Protein AF-A0A531MJQ6-F1 (afdb_monomer_lite)

pLDDT: mean 93.44, std 5.97, range [72.69, 98.19]

Structure (mmCIF, N/CA/C/O backbone):
data_AF-A0A531MJQ6-F1
#
_entry.id   AF-A0A531MJQ6-F1
#
loop_
_atom_site.group_PDB
_atom_site.id
_atom_site.type_symbol
_atom_site.label_atom_id
_atom_site.label_alt_id
_atom_site.label_comp_id
_atom_site.label_asym_id
_atom_site.label_entity_id
_atom_site.label_seq_id
_atom_site.pdbx_PDB_ins_code
_atom_site.Cartn_x
_atom_site.Cartn_y
_atom_site.Cartn_z
_atom_site.occupancy
_atom_site.B_iso_or_equiv
_atom_site.auth_seq_id
_atom_site.auth_comp_id
_atom_site.auth_asym_id
_atom_site.auth_atom_id
_atom_site.pdbx_PDB_model_num
ATOM 1 N N . ALA A 1 1 ? 9.198 2.355 -15.067 1.00 72.69 1 ALA A N 1
ATOM 2 C CA . ALA A 1 1 ? 9.870 1.067 -14.833 1.00 72.69 1 ALA A CA 1
ATOM 3 C C . ALA A 1 1 ? 11.218 1.325 -14.193 1.00 72.69 1 ALA A C 1
ATOM 5 O O . ALA A 1 1 ? 11.888 2.274 -14.598 1.00 72.69 1 ALA A O 1
ATOM 6 N N . VAL A 1 2 ? 11.596 0.531 -13.195 1.00 81.12 2 VAL A N 1
ATOM 7 C CA . VAL A 1 2 ? 12.992 0.477 -12.727 1.00 81.12 2 VAL A CA 1
ATOM 8 C C . VAL A 1 2 ? 13.783 -0.551 -13.554 1.00 81.12 2 VAL A C 1
ATOM 10 O O . VAL A 1 2 ? 13.168 -1.350 -14.265 1.00 81.12 2 VAL A O 1
ATOM 13 N N . PRO A 1 3 ? 15.130 -0.557 -13.513 1.00 84.00 3 PRO A N 1
ATOM 14 C CA . PRO A 1 3 ? 15.916 -1.577 -14.205 1.00 84.00 3 PRO A CA 1
ATOM 15 C C . PRO A 1 3 ? 15.462 -2.995 -13.823 1.00 84.00 3 PRO A C 1
ATOM 17 O O . PRO A 1 3 ? 15.386 -3.324 -12.642 1.00 84.00 3 PRO A O 1
ATOM 20 N N . GLY A 1 4 ? 15.147 -3.822 -14.825 1.00 82.12 4 GLY A N 1
ATOM 21 C CA . GLY A 1 4 ? 14.642 -5.188 -14.638 1.00 82.12 4 GLY A CA 1
ATOM 22 C C . GLY A 1 4 ? 13.114 -5.335 -14.607 1.00 82.12 4 GLY A C 1
ATOM 23 O O . GLY A 1 4 ? 12.629 -6.463 -14.582 1.00 82.12 4 GLY A O 1
ATOM 24 N N . GLU A 1 5 ? 12.344 -4.244 -14.651 1.00 83.44 5 GLU A N 1
ATOM 25 C CA . GLU A 1 5 ? 10.896 -4.301 -14.889 1.00 83.44 5 GLU A CA 1
ATOM 26 C C . GLU A 1 5 ? 10.566 -4.134 -16.375 1.00 83.44 5 GLU A C 1
ATOM 28 O O . GLU A 1 5 ? 11.095 -3.234 -17.027 1.00 83.44 5 GLU A O 1
ATOM 33 N N . ASP A 1 6 ? 9.642 -4.950 -16.890 1.00 86.12 6 ASP A N 1
ATOM 34 C CA . ASP A 1 6 ? 9.037 -4.737 -18.208 1.00 86.12 6 ASP A CA 1
ATOM 35 C C . ASP A 1 6 ? 7.970 -3.625 -18.113 1.00 86.12 6 ASP A C 1
ATOM 37 O O . ASP A 1 6 ? 6.94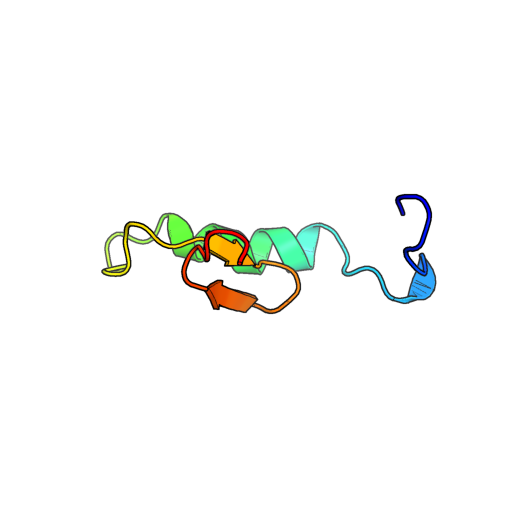9 -3.836 -17.441 1.00 86.12 6 ASP A O 1
ATOM 41 N N . PRO A 1 7 ? 8.175 -2.453 -18.752 1.00 83.88 7 PRO A N 1
ATOM 42 C CA . PRO A 1 7 ? 7.250 -1.323 -18.689 1.00 83.88 7 PRO A CA 1
ATOM 43 C C . PRO A 1 7 ? 5.830 -1.654 -19.150 1.00 83.88 7 PRO A C 1
ATOM 45 O O . PRO A 1 7 ? 4.883 -1.111 -18.585 1.00 83.88 7 PRO A O 1
ATOM 48 N N . GLU A 1 8 ? 5.682 -2.560 -20.118 1.00 87.69 8 GLU A N 1
ATOM 49 C CA . GLU A 1 8 ? 4.389 -2.924 -20.710 1.00 87.69 8 GLU A CA 1
ATOM 50 C C . GLU A 1 8 ? 3.544 -3.789 -19.763 1.00 87.69 8 GLU A C 1
ATOM 52 O O . GLU A 1 8 ? 2.339 -3.949 -19.943 1.00 87.69 8 GLU A O 1
ATOM 57 N N . THR A 1 9 ? 4.167 -4.336 -18.716 1.00 85.75 9 THR A N 1
ATOM 58 C CA . THR A 1 9 ? 3.501 -5.175 -17.707 1.00 85.75 9 THR A CA 1
ATOM 59 C C . THR A 1 9 ? 3.202 -4.426 -16.409 1.00 85.75 9 THR A C 1
ATOM 61 O O . THR A 1 9 ? 2.692 -5.013 -15.447 1.00 85.75 9 THR A O 1
ATOM 64 N N . LEU A 1 10 ? 3.543 -3.134 -16.343 1.00 89.06 10 LEU A N 1
ATOM 65 C CA . LEU A 1 10 ? 3.340 -2.340 -15.141 1.00 89.06 10 LEU A CA 1
ATOM 66 C C . LEU A 1 10 ? 1.874 -1.915 -15.003 1.00 89.06 10 LEU A C 1
ATOM 68 O O . LEU A 1 10 ? 1.300 -1.367 -15.942 1.00 89.06 10 LEU A O 1
ATOM 72 N N . PRO A 1 11 ? 1.268 -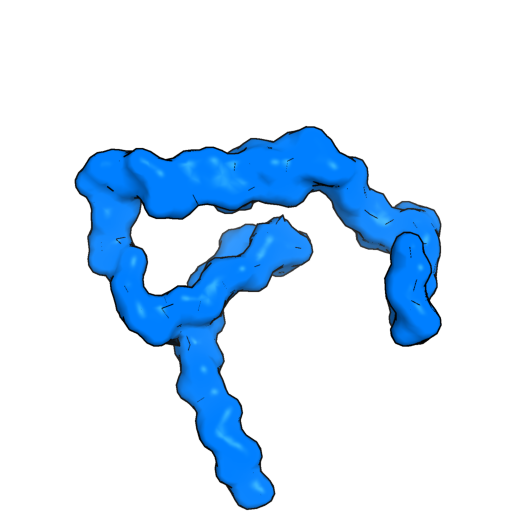2.109 -13.818 1.00 90.19 11 PRO A N 1
ATOM 73 C CA . PRO A 1 11 ? -0.083 -1.633 -13.569 1.00 90.19 11 PRO A CA 1
ATOM 74 C C . PRO A 1 11 ? -0.121 -0.106 -13.596 1.00 90.19 11 PRO A C 1
ATOM 76 O O . PRO A 1 11 ? 0.805 0.572 -13.136 1.00 90.19 11 PRO A O 1
ATOM 79 N N . HIS A 1 12 ? -1.230 0.441 -14.076 1.00 92.25 12 HIS A N 1
ATOM 80 C CA . HIS A 1 12 ? -1.431 1.880 -14.096 1.00 92.25 12 HIS A CA 1
ATOM 81 C C . HIS A 1 12 ? -1.544 2.422 -12.653 1.00 92.25 12 HIS A C 1
ATOM 83 O O . HIS A 1 12 ? -2.115 1.752 -11.783 1.00 92.25 12 HIS A O 1
ATOM 89 N N . PRO A 1 13 ? -1.076 3.652 -12.350 1.00 93.38 13 PRO A N 1
ATOM 90 C CA . PRO A 1 13 ? -1.134 4.204 -10.993 1.00 93.38 13 PRO A CA 1
ATOM 91 C C . PRO A 1 13 ? -2.528 4.182 -10.354 1.00 93.38 13 PRO A C 1
ATOM 93 O O . PRO A 1 13 ? -2.656 3.941 -9.156 1.00 93.38 13 PRO A O 1
ATOM 96 N N . SER A 1 14 ? -3.588 4.378 -11.145 1.00 96.25 14 SER A N 1
ATOM 97 C CA . SER A 1 14 ? -4.968 4.304 -10.645 1.00 96.25 14 SER A CA 1
ATOM 98 C C . SER A 1 14 ? -5.373 2.896 -10.190 1.00 96.25 14 SER A C 1
ATOM 100 O O . SER A 1 14 ? -6.177 2.767 -9.268 1.00 96.25 14 SER A O 1
ATOM 102 N N . GLU A 1 15 ? -4.810 1.841 -10.780 1.00 94.81 15 GLU A N 1
ATOM 103 C CA . GLU A 1 15 ? -5.042 0.461 -10.347 1.00 94.81 15 GLU A CA 1
ATOM 104 C C . GLU A 1 15 ? -4.346 0.185 -9.014 1.00 94.81 15 GLU A C 1
ATOM 106 O O . GLU A 1 15 ? -4.937 -0.421 -8.121 1.00 94.81 15 GLU A O 1
ATOM 111 N N . ILE A 1 16 ? -3.119 0.685 -8.845 1.00 96.50 16 ILE A N 1
ATOM 112 C CA . ILE A 1 16 ? -2.387 0.595 -7.577 1.00 96.50 16 ILE A CA 1
ATOM 113 C C . ILE A 1 16 ? -3.098 1.388 -6.478 1.00 96.50 16 ILE A C 1
ATOM 115 O O . ILE A 1 16 ? -3.318 0.854 -5.392 1.00 96.50 16 ILE A O 1
ATOM 119 N N . ALA A 1 17 ? -3.531 2.619 -6.762 1.00 97.44 17 ALA A N 1
ATOM 120 C CA . ALA A 1 17 ? -4.259 3.445 -5.802 1.00 97.44 17 ALA A CA 1
ATOM 121 C C . ALA A 1 17 ? -5.527 2.741 -5.292 1.00 97.44 17 ALA A C 1
ATOM 123 O O . ALA A 1 17 ? -5.751 2.682 -4.084 1.00 97.44 17 ALA A O 1
ATOM 124 N N . ARG A 1 18 ? -6.310 2.115 -6.185 1.00 97.62 18 ARG A N 1
ATOM 125 C CA . ARG A 1 18 ? -7.506 1.336 -5.808 1.00 97.62 18 ARG A CA 1
ATOM 126 C C . ARG A 1 18 ? -7.202 0.180 -4.855 1.00 97.62 18 ARG A C 1
ATOM 128 O O . ARG A 1 18 ? -8.045 -0.143 -4.028 1.00 97.62 18 ARG A O 1
ATOM 135 N N . ARG A 1 19 ? -6.021 -0.434 -4.958 1.00 97.81 19 ARG A N 1
ATOM 136 C CA . ARG A 1 19 ? -5.584 -1.526 -4.070 1.00 97.81 19 ARG A CA 1
ATOM 137 C C . ARG A 1 19 ? -5.048 -1.021 -2.732 1.00 97.81 19 ARG A C 1
ATOM 139 O O . ARG A 1 19 ? -5.113 -1.747 -1.750 1.00 97.81 19 ARG A O 1
ATOM 146 N N . ILE A 1 20 ? -4.530 0.208 -2.685 1.00 98.19 20 ILE A N 1
ATOM 147 C CA . ILE A 1 20 ? -4.006 0.830 -1.459 1.00 98.19 20 ILE A CA 1
ATOM 148 C C . ILE A 1 20 ? -5.132 1.402 -0.593 1.00 98.19 20 ILE A C 1
ATOM 150 O O . ILE A 1 20 ? -5.076 1.258 0.621 1.00 98.19 20 ILE A O 1
ATOM 154 N N . VAL A 1 21 ? 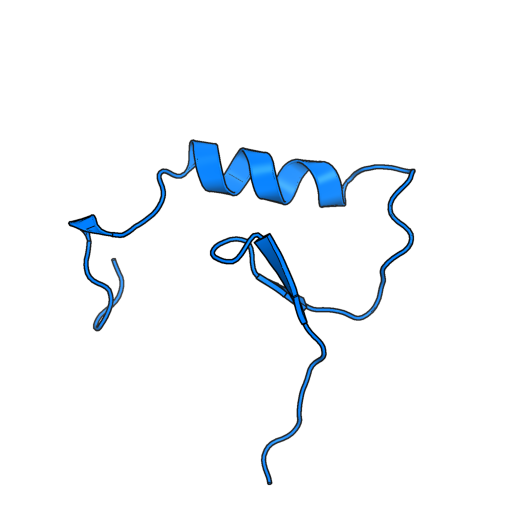-6.158 2.022 -1.187 1.00 98.06 21 VAL A N 1
ATOM 155 C CA . VAL A 1 21 ? -7.261 2.675 -0.446 1.00 98.06 21 VAL A CA 1
ATOM 156 C C . VAL A 1 21 ? -7.884 1.796 0.660 1.00 98.06 21 VAL A C 1
ATOM 158 O O . VAL A 1 21 ? -8.084 2.319 1.757 1.00 98.06 21 VAL A O 1
ATOM 161 N N . PRO A 1 22 ? -8.136 0.483 0.462 1.00 97.38 22 PRO A N 1
ATOM 162 C CA . PRO A 1 22 ? -8.659 -0.392 1.515 1.00 97.38 22 PRO A CA 1
ATOM 163 C C . PRO A 1 22 ? -7.793 -0.483 2.778 1.00 97.38 22 PRO A C 1
ATOM 165 O O . PRO A 1 22 ? -8.323 -0.798 3.839 1.00 97.38 22 PRO A O 1
ATOM 168 N N . LEU A 1 23 ? -6.492 -0.172 2.702 1.00 97.94 23 LEU A N 1
ATOM 169 C CA . LEU A 1 23 ? -5.610 -0.152 3.874 1.00 97.94 23 LEU A CA 1
ATOM 170 C C . LEU A 1 23 ? -5.985 0.932 4.897 1.00 97.94 23 LEU A C 1
ATOM 172 O O . LEU A 1 23 ? -5.574 0.848 6.048 1.00 97.94 23 LEU A O 1
ATOM 176 N N . ALA A 1 24 ? -6.761 1.938 4.487 1.00 98.00 24 ALA A N 1
ATOM 177 C CA . ALA A 1 24 ? -7.298 2.972 5.368 1.00 98.00 24 ALA A CA 1
ATOM 178 C C . ALA A 1 24 ? -8.702 2.634 5.910 1.00 98.00 24 ALA A C 1
ATOM 180 O O . ALA A 1 24 ? -9.315 3.464 6.582 1.00 98.00 24 ALA A O 1
ATOM 181 N N . SER A 1 25 ? -9.240 1.448 5.598 1.00 97.81 25 SER A N 1
ATOM 182 C CA . SER A 1 25 ? -10.556 1.033 6.080 1.00 97.81 25 SER A CA 1
ATOM 183 C C . SER A 1 25 ? -10.540 0.806 7.598 1.00 97.81 25 SER A C 1
ATOM 185 O O . SER A 1 25 ? -9.653 0.104 8.088 1.00 97.81 25 SER A O 1
ATOM 187 N N . PRO A 1 26 ? -11.544 1.298 8.351 1.00 97.94 26 PRO A N 1
ATOM 188 C CA . PRO A 1 26 ? -11.691 0.971 9.774 1.00 97.94 26 PRO A CA 1
ATOM 189 C C . PRO A 1 26 ? -11.967 -0.525 10.022 1.00 97.94 26 PRO A C 1
ATOM 191 O O . PRO A 1 26 ? -11.790 -1.030 11.137 1.00 97.94 26 PRO A O 1
ATOM 194 N N . ASP A 1 27 ? -12.387 -1.253 8.987 1.00 98.12 27 ASP A N 1
ATOM 195 C CA . ASP A 1 27 ? -12.687 -2.680 9.075 1.00 98.12 27 ASP A CA 1
ATOM 196 C C . ASP A 1 27 ? -11.447 -3.568 8.934 1.00 98.12 27 ASP A C 1
ATOM 198 O O . ASP A 1 27 ? -11.516 -4.739 9.304 1.00 98.12 27 ASP A O 1
ATOM 202 N N . LEU A 1 28 ? -10.313 -3.035 8.462 1.00 97.88 28 LEU A N 1
ATOM 203 C CA . LEU A 1 28 ? -9.079 -3.808 8.316 1.00 97.88 28 LEU A CA 1
ATOM 204 C C . LEU A 1 28 ? -8.576 -4.285 9.686 1.00 97.88 28 LEU A C 1
ATOM 206 O O . LEU A 1 28 ? -8.491 -3.497 10.631 1.00 97.88 28 LEU A O 1
ATOM 210 N N . LYS A 1 29 ? -8.246 -5.577 9.803 1.00 97.75 29 LYS A N 1
ATOM 211 C CA . LYS A 1 29 ? -7.781 -6.188 11.065 1.00 97.75 29 LYS A CA 1
ATOM 212 C C . LYS A 1 29 ? -6.322 -6.635 11.006 1.00 97.75 29 LYS A C 1
ATOM 214 O O . LYS A 1 29 ? -5.697 -6.837 12.044 1.00 97.75 29 LYS A O 1
ATOM 219 N N . GLU A 1 30 ? -5.776 -6.773 9.807 1.00 97.38 30 GLU A N 1
ATOM 220 C CA . GLU A 1 30 ? -4.405 -7.173 9.536 1.00 97.38 30 GLU A CA 1
ATOM 221 C C . GLU A 1 30 ? -3.419 -6.065 9.929 1.00 97.38 30 GLU A C 1
ATOM 223 O O . GLU A 1 30 ? -3.549 -4.912 9.522 1.00 97.38 30 GLU A O 1
ATOM 228 N N . THR A 1 31 ? -2.389 -6.422 10.699 1.00 96.81 31 THR A N 1
ATOM 229 C CA . THR A 1 31 ? -1.321 -5.509 11.130 1.00 96.81 31 THR A CA 1
ATOM 230 C C . THR A 1 31 ? 0.030 -6.226 11.170 1.00 96.81 31 THR A C 1
ATOM 232 O O . THR A 1 31 ? 0.083 -7.454 11.207 1.00 96.81 31 THR A O 1
ATOM 235 N N . GLY A 1 32 ? 1.134 -5.472 11.131 1.00 97.06 32 GLY A N 1
ATOM 236 C CA . GLY A 1 32 ? 2.503 -6.013 11.174 1.00 97.06 32 GLY A CA 1
ATOM 237 C C . GLY A 1 32 ? 2.965 -6.738 9.901 1.00 97.06 32 GLY A C 1
ATOM 238 O O . GLY A 1 32 ? 4.011 -7.385 9.908 1.00 97.06 32 GLY A O 1
ATOM 239 N N . LEU A 1 33 ? 2.202 -6.641 8.810 1.00 97.94 33 LEU A N 1
ATOM 240 C CA . LEU A 1 33 ? 2.481 -7.285 7.524 1.00 97.94 33 LEU A CA 1
ATOM 241 C C . LEU A 1 33 ? 2.915 -6.264 6.466 1.00 97.94 33 LEU A C 1
ATOM 243 O O . LEU A 1 33 ? 2.706 -5.060 6.606 1.00 97.94 33 LEU A O 1
ATOM 247 N N . ILE A 1 34 ? 3.471 -6.763 5.363 1.00 97.94 34 ILE A N 1
ATOM 248 C CA . ILE A 1 34 ? 3.794 -5.967 4.177 1.00 97.94 34 ILE A CA 1
ATOM 249 C C . ILE A 1 34 ? 2.681 -6.169 3.148 1.00 97.94 34 ILE A C 1
ATOM 251 O O . ILE A 1 34 ? 2.435 -7.294 2.713 1.00 97.94 34 ILE A O 1
ATOM 255 N N . PHE A 1 35 ? 2.025 -5.093 2.712 1.00 98.06 35 PHE A N 1
ATOM 256 C CA . PHE A 1 35 ? 1.057 -5.162 1.617 1.00 98.06 35 PHE A CA 1
ATOM 257 C C . PHE A 1 35 ? 1.745 -4.987 0.256 1.00 98.06 35 PHE A C 1
ATOM 259 O O . PHE A 1 35 ? 2.268 -3.921 -0.066 1.00 98.06 35 PHE A O 1
ATOM 266 N N . GLN A 1 36 ? 1.732 -6.030 -0.578 1.00 96.62 36 GLN A N 1
ATOM 267 C CA . GLN A 1 36 ? 2.274 -5.985 -1.937 1.00 96.62 3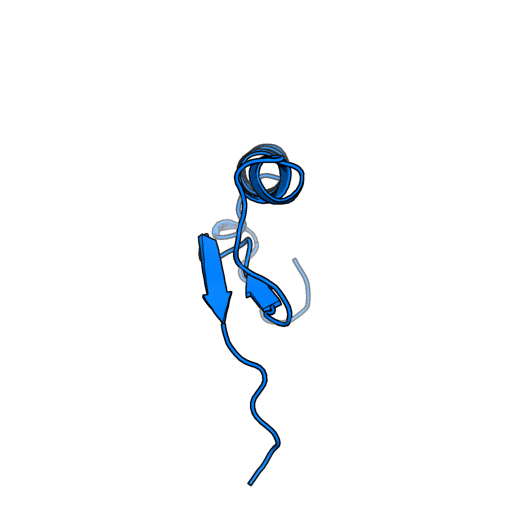6 GLN A CA 1
ATOM 268 C C . GLN A 1 36 ? 1.193 -5.544 -2.932 1.00 96.62 36 GLN A C 1
ATOM 270 O O . GLN A 1 36 ? 0.502 -6.384 -3.507 1.00 96.62 36 GLN A O 1
ATOM 275 N N . ALA A 1 37 ? 1.077 -4.239 -3.198 1.00 95.56 37 ALA A N 1
ATOM 276 C CA . ALA A 1 37 ? 0.033 -3.683 -4.072 1.00 95.56 37 ALA A CA 1
ATOM 277 C C . ALA A 1 37 ? 0.033 -4.258 -5.507 1.00 95.56 37 ALA A C 1
ATOM 279 O O . ALA A 1 37 ? -1.029 -4.416 -6.113 1.00 95.56 37 ALA A O 1
ATOM 280 N N . LYS A 1 38 ? 1.198 -4.654 -6.046 1.00 91.69 38 LYS A N 1
ATOM 281 C CA . LYS A 1 38 ? 1.290 -5.333 -7.355 1.00 91.69 38 LYS A CA 1
ATOM 282 C C . LYS A 1 38 ? 0.554 -6.680 -7.365 1.00 91.69 38 LYS A C 1
ATOM 284 O O . LYS A 1 38 ? -0.145 -6.971 -8.329 1.00 91.69 38 LYS A O 1
ATOM 289 N N . HIS A 1 39 ? 0.667 -7.451 -6.281 1.00 93.81 39 HIS A N 1
ATOM 290 C CA . HIS A 1 39 ? 0.069 -8.785 -6.125 1.00 93.81 39 HIS A CA 1
ATOM 291 C C . HIS A 1 39 ? -1.246 -8.780 -5.333 1.00 93.81 39 HIS A C 1
ATOM 293 O O . HIS A 1 39 ? -1.860 -9.830 -5.176 1.00 93.81 39 HIS A O 1
ATOM 299 N N . ASN A 1 40 ? -1.658 -7.617 -4.820 1.00 96.06 40 ASN A N 1
ATOM 300 C CA . ASN A 1 40 ? -2.859 -7.422 -4.013 1.00 96.06 40 ASN A CA 1
ATOM 301 C C . ASN A 1 40 ? -2.973 -8.405 -2.829 1.00 96.06 40 ASN A C 1
ATOM 303 O O . ASN A 1 40 ? -4.000 -9.053 -2.645 1.00 96.06 40 ASN A O 1
ATOM 307 N N . ARG A 1 41 ? -1.894 -8.554 -2.050 1.00 97.12 41 ARG A N 1
ATOM 308 C CA . ARG A 1 41 ? -1.848 -9.473 -0.901 1.00 97.12 41 ARG A CA 1
ATOM 309 C C . ARG A 1 41 ? -0.954 -8.963 0.221 1.00 97.12 41 ARG A C 1
ATOM 311 O O . ARG A 1 41 ? 0.033 -8.270 -0.036 1.00 97.12 41 ARG A O 1
ATOM 318 N N . PHE A 1 42 ? -1.254 -9.391 1.441 1.00 98.12 42 PHE A N 1
ATOM 319 C CA . PHE A 1 42 ? -0.341 -9.270 2.571 1.00 98.12 42 PHE A CA 1
ATOM 320 C C . PHE A 1 42 ? 0.688 -10.401 2.562 1.00 98.12 42 PHE A C 1
ATOM 322 O O . PHE A 1 42 ? 0.372 -11.543 2.226 1.00 98.12 42 PHE A O 1
ATOM 329 N N . VAL A 1 43 ? 1.921 -10.083 2.940 1.00 97.81 43 VAL A N 1
ATOM 330 C CA . VAL A 1 43 ? 2.996 -11.054 3.149 1.00 97.81 43 VAL A CA 1
ATOM 331 C C . VAL A 1 43 ? 3.699 -10.773 4.474 1.00 97.81 4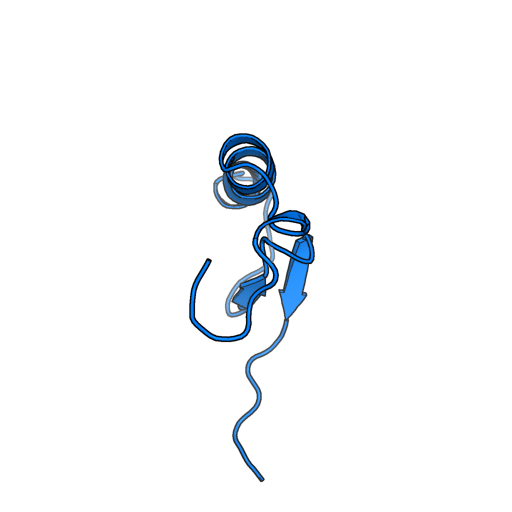3 VAL A C 1
ATOM 333 O O . VAL A 1 43 ? 3.800 -9.622 4.905 1.00 97.81 43 VAL A O 1
ATOM 336 N N . ALA A 1 44 ? 4.195 -11.829 5.115 1.00 97.19 44 ALA A N 1
ATOM 337 C CA . ALA A 1 44 ? 5.046 -11.701 6.289 1.00 97.19 44 ALA A CA 1
ATOM 338 C C . ALA A 1 44 ? 6.475 -11.316 5.879 1.00 97.19 44 ALA A C 1
ATOM 340 O O . ALA A 1 44 ? 6.965 -11.724 4.822 1.00 97.19 44 ALA A O 1
ATOM 341 N N . TYR A 1 45 ? 7.150 -10.549 6.733 1.00 95.69 45 TYR A N 1
ATOM 342 C CA . TYR A 1 45 ? 8.585 -10.335 6.606 1.00 95.69 45 TYR A CA 1
ATOM 343 C C . TYR A 1 45 ? 9.336 -11.636 6.921 1.00 95.69 45 TYR A C 1
ATOM 345 O O . TYR A 1 45 ? 9.004 -12.336 7.876 1.00 95.69 45 TYR A O 1
ATOM 353 N N . ARG A 1 46 ? 10.362 -11.945 6.123 1.00 94.56 46 ARG A N 1
ATOM 354 C CA . ARG A 1 46 ? 11.256 -13.085 6.330 1.00 94.56 46 ARG A CA 1
ATOM 355 C C . ARG A 1 46 ? 12.687 -12.565 6.416 1.00 94.56 46 ARG A C 1
ATOM 357 O O . ARG A 1 46 ? 13.138 -11.887 5.494 1.00 94.56 46 ARG A O 1
ATOM 364 N N . GLN A 1 47 ? 13.381 -12.879 7.507 1.00 93.00 47 GLN A N 1
ATOM 365 C CA . GLN A 1 47 ? 14.818 -12.623 7.600 1.00 93.0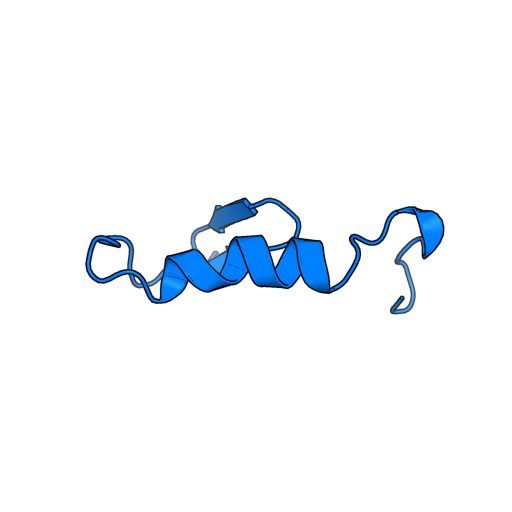0 47 GLN A CA 1
ATOM 366 C C . GLN A 1 47 ? 15.577 -13.529 6.614 1.00 93.00 47 GLN A C 1
ATOM 368 O O . GLN A 1 47 ? 15.115 -14.644 6.356 1.00 93.00 47 GLN A O 1
ATOM 373 N N . PRO A 1 48 ? 16.704 -13.068 6.047 1.00 91.44 48 PRO A N 1
ATOM 374 C CA . PRO A 1 48 ? 17.582 -13.922 5.254 1.00 91.44 48 PRO A CA 1
ATOM 375 C C . PRO A 1 48 ? 18.058 -15.139 6.058 1.00 91.44 48 PRO A C 1
ATOM 377 O O . PRO A 1 48 ? 18.207 -15.046 7.277 1.00 91.44 48 PRO A O 1
ATOM 380 N N . GLU A 1 49 ? 18.283 -16.250 5.360 1.00 83.31 49 GLU A N 1
ATOM 381 C CA . GLU A 1 49 ? 18.928 -17.456 5.901 1.00 83.31 49 GLU A CA 1
ATOM 382 C C . GLU A 1 49 ? 20.453 -17.350 5.811 1.00 83.31 49 GLU A C 1
ATOM 384 O O . GLU A 1 49 ? 20.936 -16.744 4.823 1.00 83.31 49 GLU A O 1
#

Radius of gyration: 13.44 Å; chains: 1; bounding box: 32×22×32 Å

Foldseek 3Di:
DPPPDDPVLDDDVVQLVVLCVCVPDPPDDDDQWDQDSSVSDTDHDDDDD

Sequence (49 aa):
AVPGEDPETLPHPSEIARRIVPLASPDLKETGLIFQAKHNRFVAYRQPE

Secondary structure (DSSP, 8-state):
--TT--GGGPPPHHHHHHHHGGGG-TT----SSEEETTTTEEE------